Protein AF-A0A232EI70-F1 (afdb_monomer)

Solvent-accessible surface area (backbone atoms only — not comparable to full-atom values): 9276 Å² total; per-residue (Å²): 133,85,84,79,81,91,83,85,89,79,92,75,79,82,95,69,84,50,63,72,60,52,50,52,52,50,52,58,60,52,54,76,72,48,93,77,79,78,85,77,84,48,79,58,58,61,58,48,53,57,50,46,57,58,45,43,60,57,47,48,61,64,44,44,59,56,44,53,64,59,26,31,46,41,30,78,70,66,22,34,99,46,39,50,29,94,82,70,42,87,53,33,28,71,63,38,57,65,76,65,38,76,86,37,51,69,66,37,48,58,50,52,55,56,33,48,74,74,72,45,85,86,87,50,72,66,60,50,62,72,62,68,42,64,68,63,47,46,52,53,52,52,48,36,51,76,72,60,37,61,127

Radius of gyration: 22.37 Å; Cα contacts (8 Å, |Δi|>4): 84; chains: 1; bounding box: 36×70×39 Å

Structure (mmCIF, N/CA/C/O backbone):
data_AF-A0A232EI70-F1
#
_entry.id   AF-A0A232EI70-F1
#
loop_
_atom_site.group_PDB
_atom_site.id
_atom_site.type_symbol
_atom_site.label_atom_id
_atom_site.label_alt_id
_atom_site.label_comp_id
_atom_site.label_asym_id
_atom_site.label_entity_id
_atom_site.label_seq_id
_atom_site.pdbx_PDB_ins_code
_atom_site.Cartn_x
_atom_site.Cartn_y
_atom_site.Cartn_z
_atom_site.occupancy
_atom_site.B_iso_or_equiv
_atom_site.auth_seq_id
_atom_site.auth_comp_id
_atom_site.auth_asym_id
_atom_site.auth_atom_id
_atom_site.pdbx_PDB_model_num
ATOM 1 N N . MET A 1 1 ? -7.517 50.185 -18.319 1.00 40.50 1 MET A N 1
ATOM 2 C CA . MET A 1 1 ? -6.231 49.487 -18.549 1.00 40.50 1 MET A CA 1
ATOM 3 C C . MET A 1 1 ? -6.198 48.265 -17.642 1.00 40.50 1 MET A C 1
ATOM 5 O O . MET A 1 1 ? -6.302 48.448 -16.439 1.00 40.50 1 MET A O 1
ATOM 9 N N . LYS A 1 2 ? -6.149 47.035 -18.176 1.00 50.75 2 LYS A N 1
ATOM 10 C CA . LYS A 1 2 ? -5.926 45.845 -17.336 1.00 50.75 2 LYS A CA 1
ATOM 11 C C . LYS A 1 2 ? -4.426 45.768 -17.055 1.00 50.75 2 LYS A C 1
ATOM 13 O O . LYS A 1 2 ? -3.662 45.479 -17.969 1.00 50.75 2 LYS A O 1
ATOM 18 N N . SER A 1 3 ? -4.005 46.076 -15.833 1.00 59.41 3 SER A N 1
ATOM 19 C CA . SER A 1 3 ? -2.657 45.746 -15.368 1.00 59.41 3 SER A CA 1
ATOM 20 C C . SER A 1 3 ? -2.523 44.221 -15.387 1.00 59.41 3 SER A C 1
ATOM 22 O O . SER A 1 3 ? -3.181 43.534 -14.606 1.00 59.41 3 SER A O 1
ATOM 24 N N . GLY A 1 4 ? -1.764 43.681 -16.338 1.00 76.06 4 GLY A N 1
ATOM 25 C CA . GLY A 1 4 ? -1.481 42.249 -16.392 1.00 76.06 4 GLY A CA 1
ATOM 26 C C . GLY A 1 4 ? -0.507 41.862 -15.283 1.00 76.06 4 GLY A C 1
ATOM 27 O O . GLY A 1 4 ? 0.431 42.605 -15.002 1.00 76.06 4 GLY A O 1
ATOM 28 N N . PHE A 1 5 ? -0.722 40.709 -14.655 1.00 81.94 5 PHE A N 1
ATOM 29 C CA . PHE A 1 5 ? 0.255 40.117 -13.744 1.00 81.94 5 PHE A CA 1
ATOM 30 C C . PHE A 1 5 ? 1.206 39.230 -14.547 1.00 81.94 5 PHE A C 1
ATOM 32 O O . PHE A 1 5 ? 0.758 38.423 -15.359 1.00 81.94 5 PHE A O 1
ATOM 39 N N . ASN A 1 6 ? 2.510 39.365 -14.309 1.00 83.19 6 ASN A N 1
ATOM 40 C CA . ASN A 1 6 ? 3.490 38.384 -14.758 1.00 83.19 6 ASN A CA 1
ATOM 41 C C . ASN A 1 6 ? 3.613 37.318 -13.660 1.00 83.19 6 ASN A C 1
ATOM 43 O O . ASN A 1 6 ? 3.992 37.640 -12.535 1.00 83.19 6 ASN A O 1
ATOM 47 N N . ILE A 1 7 ? 3.214 36.083 -13.965 1.00 84.88 7 ILE A N 1
ATOM 48 C CA . ILE A 1 7 ? 3.161 34.973 -13.009 1.00 84.88 7 ILE A CA 1
ATOM 49 C C . ILE A 1 7 ? 4.157 33.906 -13.453 1.00 84.88 7 ILE A C 1
ATOM 51 O O . ILE A 1 7 ? 4.108 33.444 -14.591 1.00 84.88 7 ILE A O 1
ATOM 55 N N . GLN A 1 8 ? 5.009 33.468 -12.528 1.00 83.56 8 GLN A N 1
ATOM 56 C CA . GLN A 1 8 ? 5.909 32.335 -12.713 1.00 83.56 8 GLN A CA 1
ATOM 57 C C . GLN A 1 8 ? 5.498 31.196 -11.774 1.00 83.56 8 GLN A C 1
ATOM 59 O O . GLN A 1 8 ? 5.371 31.396 -10.568 1.00 83.56 8 GLN A O 1
ATOM 64 N N . LEU A 1 9 ? 5.308 29.997 -12.328 1.00 83.81 9 LEU A N 1
ATOM 65 C CA . LEU A 1 9 ? 5.021 28.782 -11.563 1.00 83.81 9 LEU A CA 1
ATOM 66 C C . LEU A 1 9 ? 6.327 28.028 -11.290 1.00 83.81 9 LEU A C 1
ATOM 68 O O . LEU A 1 9 ? 7.123 27.821 -12.205 1.00 83.81 9 LEU A O 1
ATOM 72 N N . VAL A 1 10 ? 6.553 27.623 -10.039 1.00 77.56 10 VAL A N 1
ATOM 73 C CA . VAL A 1 10 ? 7.777 26.928 -9.611 1.00 77.56 10 VAL A CA 1
ATOM 74 C C . VAL A 1 10 ? 7.418 25.781 -8.672 1.00 77.56 10 VAL A C 1
ATOM 76 O O . VAL A 1 10 ? 6.627 25.955 -7.747 1.00 77.56 10 VAL A O 1
ATOM 79 N N . TRP A 1 11 ? 8.028 24.616 -8.891 1.00 82.75 11 TRP A N 1
ATOM 80 C CA . TRP A 1 11 ? 7.940 23.475 -7.982 1.00 82.75 11 TRP A CA 1
ATOM 81 C C . TRP A 1 11 ? 8.963 23.617 -6.856 1.00 82.75 11 TRP A C 1
ATOM 83 O O . TRP A 1 11 ? 10.152 23.791 -7.118 1.00 82.75 11 TRP A O 1
ATOM 93 N N . ILE A 1 12 ? 8.511 23.513 -5.606 1.00 81.75 12 ILE A N 1
ATOM 94 C CA . ILE A 1 12 ? 9.371 23.586 -4.420 1.00 81.75 12 ILE A CA 1
ATOM 95 C C . ILE A 1 12 ? 9.301 22.283 -3.606 1.00 81.75 12 ILE A C 1
ATOM 97 O O . ILE A 1 12 ? 8.248 21.646 -3.555 1.00 81.75 12 ILE A O 1
ATOM 101 N N . PRO A 1 13 ? 10.408 21.855 -2.971 1.00 75.62 13 PRO A N 1
ATOM 102 C CA . PRO A 1 13 ? 10.437 20.646 -2.151 1.00 75.62 13 PRO A CA 1
ATOM 103 C C . PRO A 1 13 ? 9.578 20.784 -0.883 1.00 75.62 13 PRO A C 1
ATOM 105 O O . PRO A 1 13 ? 9.598 21.818 -0.212 1.00 75.62 13 PRO A O 1
ATOM 108 N N . SER A 1 14 ? 8.868 19.711 -0.519 1.00 68.81 14 SER A N 1
ATOM 109 C CA . SER A 1 14 ? 8.089 19.654 0.727 1.00 68.81 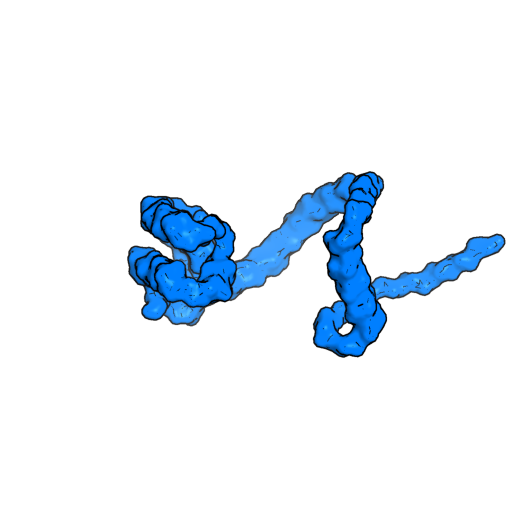14 SER A CA 1
ATOM 110 C C . SER A 1 14 ? 8.988 19.569 1.972 1.00 68.81 14 SER A C 1
ATOM 112 O O . SER A 1 14 ? 10.102 19.048 1.901 1.00 68.81 14 SER A O 1
ATOM 114 N N . HIS A 1 15 ? 8.487 20.050 3.118 1.00 64.94 15 HIS A N 1
ATOM 115 C CA . HIS A 1 15 ? 9.113 19.920 4.448 1.00 64.94 15 HIS A CA 1
ATOM 116 C C . HIS A 1 15 ? 10.548 20.469 4.544 1.00 64.94 15 HIS A C 1
ATOM 118 O O . HIS A 1 15 ? 11.448 19.846 5.109 1.00 64.94 15 HIS A O 1
ATOM 124 N N . LYS A 1 16 ? 10.769 21.651 3.959 1.00 78.56 16 LYS A N 1
ATOM 125 C CA . LYS A 1 16 ? 12.038 22.397 4.016 1.00 78.56 16 LYS A CA 1
ATOM 126 C C . LYS A 1 16 ? 11.940 23.701 4.818 1.00 78.56 16 LYS A C 1
ATOM 128 O O . LYS A 1 16 ? 12.743 24.598 4.587 1.00 78.56 16 LYS A O 1
ATOM 133 N N . ASN A 1 17 ? 10.972 23.829 5.730 1.00 77.62 17 ASN A N 1
ATOM 134 C CA . ASN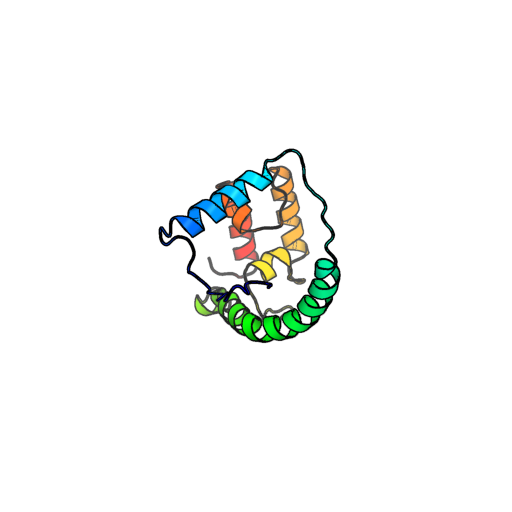 A 1 17 ? 10.770 25.033 6.549 1.00 77.62 17 ASN A CA 1
ATOM 135 C C . ASN A 1 17 ? 10.529 26.315 5.731 1.00 77.62 17 ASN A C 1
ATOM 137 O O . ASN A 1 17 ? 10.869 27.422 6.148 1.00 77.62 17 ASN A O 1
ATOM 141 N N . ILE A 1 18 ? 9.939 26.176 4.538 1.00 85.12 18 ILE A N 1
ATOM 142 C CA . ILE A 1 18 ? 9.498 27.319 3.734 1.00 85.12 18 ILE A CA 1
ATOM 143 C C . ILE A 1 18 ? 8.146 27.758 4.288 1.00 85.12 18 ILE A C 1
ATOM 145 O O . ILE A 1 18 ? 7.117 27.187 3.934 1.00 85.12 18 ILE A O 1
ATOM 149 N N . SER A 1 19 ? 8.161 28.784 5.137 1.00 85.50 19 SER A N 1
ATOM 150 C CA . SER A 1 19 ? 6.990 29.253 5.891 1.00 85.50 19 SER A CA 1
ATOM 151 C C . SER A 1 19 ? 5.713 29.387 5.043 1.00 85.50 19 SER A C 1
ATOM 153 O O . SER A 1 19 ? 4.670 28.862 5.416 1.00 85.50 19 SER A O 1
ATOM 155 N N . GLY A 1 20 ? 5.787 29.984 3.845 1.00 85.00 20 GLY A N 1
ATOM 156 C CA . GLY A 1 20 ? 4.617 30.118 2.963 1.00 85.00 20 GLY A CA 1
ATOM 157 C C . GLY A 1 20 ? 4.025 28.781 2.491 1.00 85.00 20 GLY A C 1
ATOM 158 O O . GLY A 1 20 ? 2.808 28.643 2.409 1.00 85.00 20 GLY A O 1
ATOM 159 N N . ASN A 1 21 ? 4.874 27.783 2.236 1.00 85.25 21 ASN A N 1
ATOM 160 C CA . ASN A 1 21 ? 4.443 26.437 1.857 1.00 85.25 21 ASN A CA 1
ATOM 161 C C . ASN A 1 21 ? 3.819 25.694 3.047 1.00 85.25 21 ASN A C 1
ATOM 163 O O . ASN A 1 21 ? 2.814 25.008 2.901 1.00 85.25 21 ASN A O 1
ATOM 167 N N . GLU A 1 22 ? 4.391 25.861 4.240 1.00 87.44 22 GLU A N 1
ATOM 168 C CA . GLU A 1 22 ? 3.892 25.234 5.469 1.00 87.44 22 GLU A CA 1
ATOM 169 C C . GLU A 1 22 ? 2.554 25.814 5.913 1.00 87.44 22 GLU A C 1
ATOM 171 O O . GLU A 1 22 ? 1.671 25.074 6.339 1.00 87.44 22 GLU A O 1
ATOM 176 N N . ILE A 1 23 ? 2.385 27.131 5.774 1.00 87.38 23 ILE A N 1
ATOM 177 C CA . ILE A 1 23 ? 1.107 27.803 6.005 1.00 87.38 23 ILE A CA 1
ATOM 178 C C . ILE A 1 23 ? 0.070 27.255 5.022 1.00 87.38 23 ILE A C 1
ATOM 180 O O . ILE A 1 23 ? -0.990 26.82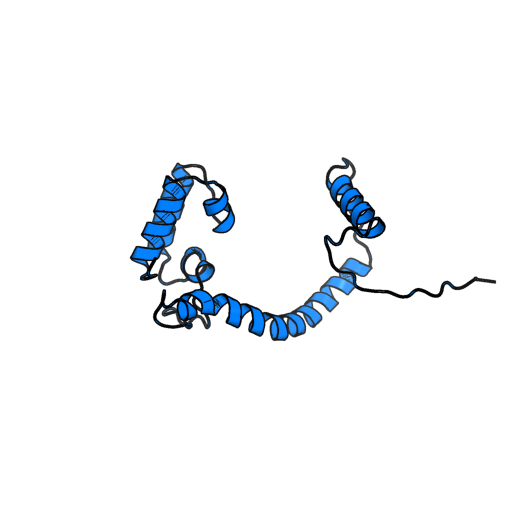0 5.459 1.00 87.38 23 ILE A O 1
ATOM 184 N N . ALA A 1 24 ? 0.385 27.202 3.724 1.00 87.19 24 ALA A N 1
ATOM 185 C CA . ALA A 1 24 ? -0.535 26.673 2.717 1.00 87.19 24 ALA A CA 1
ATOM 186 C C . ALA A 1 24 ? -0.950 25.215 3.001 1.00 87.19 24 ALA A C 1
ATOM 188 O O . ALA A 1 24 ? -2.140 24.902 2.971 1.00 87.19 24 ALA A O 1
ATOM 189 N N . ASP A 1 25 ? 0.001 24.340 3.336 1.00 86.00 25 ASP A N 1
ATOM 190 C CA . ASP A 1 25 ? -0.257 22.937 3.691 1.00 86.00 25 ASP A CA 1
ATOM 191 C C . ASP A 1 25 ? -1.098 22.803 4.974 1.00 86.00 25 ASP A C 1
ATOM 193 O O . ASP A 1 25 ? -2.057 22.026 5.020 1.00 86.00 25 ASP A O 1
ATOM 197 N N . ARG A 1 26 ? -0.795 23.597 6.010 1.00 88.69 26 ARG A N 1
ATOM 198 C CA . ARG A 1 26 ? -1.568 23.631 7.259 1.00 88.69 26 ARG A CA 1
ATOM 199 C C . ARG A 1 26 ? -3.011 24.059 7.015 1.00 88.69 26 ARG A C 1
ATOM 201 O O . ARG A 1 26 ? -3.918 23.387 7.505 1.00 88.69 26 ARG A O 1
ATOM 208 N N . GLU A 1 27 ? -3.229 25.145 6.272 1.00 89.81 27 GLU A N 1
ATOM 209 C CA . GLU A 1 27 ? -4.579 25.637 5.980 1.00 89.81 27 GLU A CA 1
ATOM 210 C C . GLU A 1 27 ? -5.356 24.639 5.106 1.00 89.81 27 GLU A C 1
ATOM 212 O O . GLU A 1 27 ? -6.520 24.355 5.389 1.00 89.81 27 GLU A O 1
ATOM 217 N N . ALA A 1 28 ? -4.709 24.022 4.108 1.00 87.19 28 ALA A N 1
ATOM 218 C CA . ALA A 1 28 ? -5.325 22.981 3.282 1.00 87.19 28 ALA A CA 1
ATOM 219 C C . ALA A 1 28 ? -5.772 21.765 4.117 1.00 87.19 28 ALA A C 1
ATOM 221 O O . ALA A 1 28 ? -6.885 21.265 3.949 1.00 87.19 28 ALA A O 1
ATOM 222 N N . LYS A 1 29 ? -4.948 21.321 5.076 1.00 86.19 29 LYS A N 1
ATOM 223 C CA . LYS A 1 29 ? -5.305 20.254 6.031 1.00 86.19 29 LYS A CA 1
ATOM 224 C C . LYS A 1 29 ? -6.409 20.677 6.998 1.00 86.19 29 LYS A C 1
ATOM 226 O O . LYS A 1 29 ? -7.256 19.858 7.352 1.00 86.19 29 LYS A O 1
ATOM 231 N N . GLY A 1 30 ? -6.404 21.934 7.438 1.00 86.12 30 GLY A N 1
ATOM 232 C CA . GLY A 1 30 ? -7.449 22.508 8.286 1.00 86.12 30 GLY A CA 1
ATOM 233 C C . GLY A 1 30 ? -8.807 22.542 7.586 1.00 86.12 30 GLY A C 1
ATOM 234 O O . GLY A 1 30 ? -9.819 22.195 8.195 1.00 86.12 30 GLY A O 1
ATOM 235 N N . ALA A 1 31 ? -8.817 22.861 6.291 1.00 84.50 31 ALA A N 1
ATOM 236 C CA . ALA A 1 31 ? -10.029 22.937 5.482 1.00 84.50 31 ALA A CA 1
ATOM 237 C C . ALA A 1 31 ? -10.787 21.601 5.393 1.00 84.50 31 ALA A C 1
ATOM 239 O O . ALA A 1 31 ? -12.014 21.606 5.333 1.00 84.50 31 ALA A O 1
ATOM 240 N N . LEU A 1 32 ? -10.093 20.459 5.479 1.00 79.88 32 LEU A N 1
ATOM 241 C CA . LEU A 1 32 ? -10.725 19.129 5.507 1.00 79.88 32 LEU A CA 1
ATOM 242 C C . LEU A 1 32 ? -11.666 18.924 6.704 1.00 79.88 32 LEU A C 1
ATOM 244 O O . LEU A 1 32 ? -12.528 18.051 6.661 1.00 79.88 32 LEU A O 1
ATOM 248 N N . LYS A 1 33 ? -11.486 19.700 7.779 1.00 84.56 33 LYS A N 1
ATOM 249 C CA . LYS A 1 33 ? -12.289 19.619 9.007 1.00 84.56 33 LYS A CA 1
ATOM 250 C C . LYS A 1 33 ? -13.453 20.610 9.024 1.00 84.56 33 LYS A C 1
ATOM 252 O O . LYS A 1 33 ? -14.209 20.628 9.994 1.00 84.56 33 LYS A O 1
ATOM 257 N N . LEU A 1 34 ? -13.582 21.464 8.005 1.00 80.81 34 LEU A N 1
ATOM 258 C CA . LEU A 1 34 ? -14.665 22.437 7.943 1.00 80.81 34 LEU A CA 1
ATOM 259 C C . LEU A 1 34 ? -15.991 21.733 7.606 1.00 80.81 34 LEU A C 1
ATOM 261 O O . LEU A 1 34 ? -16.021 20.856 6.745 1.00 80.81 34 LEU A O 1
ATOM 265 N N . PRO A 1 35 ? -17.104 22.125 8.250 1.00 73.50 35 PRO A N 1
ATOM 266 C CA . PRO A 1 35 ? -18.402 21.468 8.080 1.00 73.50 35 PRO A CA 1
ATOM 267 C C . PRO A 1 35 ? -19.033 21.710 6.701 1.00 73.50 35 PRO A C 1
ATOM 269 O O . PRO A 1 35 ? -19.949 20.992 6.310 1.00 73.50 35 PRO A O 1
ATOM 272 N N . LEU A 1 36 ? -18.557 22.715 5.961 1.00 67.81 36 LEU A N 1
ATOM 273 C CA . LEU A 1 36 ? -19.035 23.039 4.623 1.00 67.81 36 LEU A CA 1
ATOM 274 C C . LEU A 1 36 ? -18.066 22.461 3.582 1.00 67.81 36 LEU A C 1
ATOM 276 O O . LEU A 1 36 ? -17.081 23.099 3.211 1.00 67.81 36 LEU A O 1
ATOM 280 N N . GLN A 1 37 ? -18.341 21.250 3.099 1.00 59.94 37 GLN A N 1
ATOM 281 C CA . GLN A 1 37 ? -17.696 20.761 1.882 1.00 59.94 37 GLN A CA 1
ATOM 282 C C . GLN A 1 37 ? -18.373 21.418 0.681 1.00 59.94 37 GLN A C 1
ATOM 284 O O . GLN A 1 37 ? -19.515 21.116 0.344 1.00 59.94 37 GLN A O 1
ATOM 289 N N . ILE A 1 38 ? -17.676 22.360 0.050 1.00 64.19 38 ILE A N 1
ATOM 290 C CA . ILE A 1 38 ? -18.148 22.972 -1.188 1.00 64.19 38 ILE A CA 1
ATOM 291 C C . ILE A 1 38 ? -17.891 21.978 -2.327 1.00 64.19 38 ILE A C 1
ATOM 293 O O . ILE A 1 38 ? -16.751 21.779 -2.743 1.00 64.19 38 ILE A O 1
ATOM 297 N N . GLU A 1 39 ? -18.954 21.374 -2.857 1.00 57.19 39 GLU A N 1
ATOM 298 C CA . GLU A 1 39 ? -18.889 20.484 -4.021 1.00 57.19 39 GLU A CA 1
ATOM 299 C C . GLU A 1 39 ? -18.821 21.307 -5.327 1.00 57.19 39 GLU A C 1
ATOM 301 O O . GLU A 1 39 ? -19.765 21.397 -6.111 1.00 57.19 39 GLU A O 1
ATOM 306 N N . LEU A 1 40 ? -17.692 21.980 -5.569 1.00 53.66 40 LEU A N 1
ATOM 307 C CA . LEU A 1 40 ? -17.461 22.702 -6.825 1.00 53.66 40 LEU A CA 1
ATOM 308 C C . LEU A 1 40 ? -16.997 21.728 -7.913 1.00 53.66 40 LEU A C 1
ATOM 310 O O . LEU A 1 40 ? -15.801 21.494 -8.096 1.00 53.66 40 LEU A O 1
ATOM 314 N N . LYS A 1 41 ? -17.940 21.201 -8.701 1.00 48.66 41 LYS A N 1
ATOM 315 C CA . LYS A 1 41 ? -17.613 20.556 -9.984 1.00 48.66 41 LYS A CA 1
ATOM 316 C C . LYS A 1 41 ? -17.250 21.637 -11.000 1.00 48.66 41 LYS A C 1
ATOM 318 O O . LYS A 1 41 ? -18.100 22.135 -11.734 1.00 48.66 41 LYS A O 1
ATOM 323 N N . SER A 1 42 ? -15.988 22.057 -10.997 1.00 45.94 42 SER A N 1
ATOM 324 C CA . SER A 1 42 ? -15.498 23.058 -11.944 1.00 45.94 42 SER A CA 1
ATOM 325 C C . SER A 1 42 ? -15.514 22.505 -13.374 1.00 45.94 42 SER A C 1
ATOM 327 O O . SER A 1 42 ? -15.330 21.312 -13.591 1.00 45.94 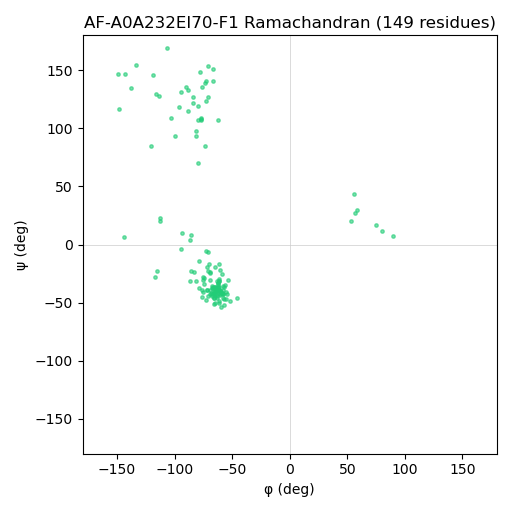42 SER A O 1
ATOM 329 N N . HIS A 1 43 ? -15.688 23.371 -14.374 1.00 45.12 43 HIS A N 1
ATOM 330 C CA . HIS A 1 43 ? -15.541 23.005 -15.792 1.00 45.12 43 HIS A CA 1
ATOM 331 C C . HIS A 1 43 ? -14.181 22.331 -16.079 1.00 45.12 43 HIS A C 1
ATOM 333 O O . HIS A 1 43 ? -14.086 21.414 -16.894 1.00 45.12 43 HIS A O 1
ATOM 339 N N . TRP A 1 44 ? -13.150 22.707 -15.313 1.00 36.16 44 TRP A N 1
ATOM 340 C CA . TRP A 1 44 ? -11.840 22.068 -15.328 1.00 36.16 44 TRP A CA 1
ATOM 341 C C . TRP A 1 44 ? -11.881 20.594 -14.932 1.00 36.16 44 TRP A C 1
ATOM 343 O O . TRP A 1 44 ? -11.121 19.837 -15.508 1.00 36.16 44 TRP A O 1
ATOM 353 N N . TYR A 1 45 ? -12.784 20.145 -14.056 1.00 45.56 45 TYR A N 1
ATOM 354 C CA . TYR A 1 45 ? -12.926 18.729 -13.685 1.00 45.56 45 TYR A CA 1
ATOM 355 C C . TYR A 1 45 ? -13.165 17.812 -14.900 1.00 45.56 45 TYR A C 1
ATOM 357 O O . TYR A 1 45 ? -12.653 16.698 -14.946 1.00 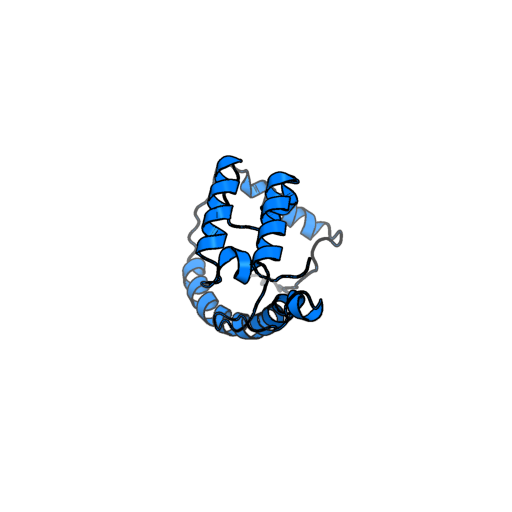45.56 45 TYR A O 1
ATOM 365 N N . GLN A 1 46 ? -13.890 18.286 -15.920 1.00 46.72 46 GLN A N 1
ATOM 366 C CA . GLN A 1 46 ? -14.151 17.507 -17.137 1.00 46.72 46 GLN A CA 1
ATOM 367 C C . GLN A 1 46 ? -12.925 17.460 -18.057 1.00 46.72 46 GLN A C 1
ATOM 369 O O . GLN A 1 46 ? -12.538 16.382 -18.497 1.00 46.72 46 GLN A O 1
ATOM 374 N N . ILE A 1 47 ? -12.270 18.607 -18.273 1.00 49.31 47 ILE A N 1
ATOM 375 C CA . ILE A 1 47 ? -11.035 18.714 -19.070 1.00 49.31 47 ILE A CA 1
ATOM 376 C C . ILE A 1 47 ? -9.893 17.921 -18.410 1.00 49.31 47 ILE A C 1
ATOM 378 O O . ILE A 1 47 ? -9.142 17.217 -19.087 1.00 49.31 47 ILE A O 1
ATOM 382 N N . PHE A 1 48 ? -9.808 17.976 -17.079 1.00 47.38 48 PHE A N 1
ATOM 383 C CA . PHE A 1 48 ? -8.805 17.296 -16.264 1.00 47.38 48 PHE A CA 1
ATOM 384 C C . PHE A 1 48 ? -8.938 15.773 -16.352 1.00 47.38 48 PHE A C 1
ATOM 386 O O . PHE A 1 48 ? -7.921 15.098 -16.427 1.00 47.38 48 PHE A O 1
ATOM 393 N N . ASN A 1 49 ? -10.152 15.216 -16.441 1.00 47.28 49 ASN A N 1
ATOM 394 C CA . ASN A 1 49 ? -10.340 13.769 -16.620 1.00 47.28 49 ASN A CA 1
ATOM 395 C C . ASN A 1 49 ? -9.811 13.263 -17.973 1.00 47.28 49 ASN A C 1
ATOM 397 O O . ASN A 1 49 ? -9.172 12.214 -18.031 1.00 47.28 49 ASN A O 1
ATOM 401 N N . SER A 1 50 ? -10.015 14.022 -19.050 1.00 50.44 50 SER A N 1
ATOM 402 C CA . SER A 1 50 ? -9.459 13.708 -20.375 1.00 50.44 50 SER A CA 1
ATOM 403 C C . SER A 1 50 ? -7.931 13.850 -20.420 1.00 50.44 50 SER A C 1
ATOM 405 O O . SER A 1 50 ? -7.255 12.959 -20.931 1.00 50.44 50 SER A O 1
ATOM 407 N N . SER A 1 51 ? -7.360 14.890 -19.798 1.00 47.16 51 SER A N 1
ATOM 408 C CA . SER A 1 51 ? -5.899 15.029 -19.679 1.00 47.16 51 SER A CA 1
ATOM 409 C C . SER A 1 51 ? -5.269 14.004 -18.737 1.00 47.16 51 SER A C 1
ATOM 411 O O . SER A 1 51 ? -4.132 13.615 -18.972 1.00 47.16 51 SER A O 1
ATOM 413 N N . ILE A 1 52 ? -5.969 13.539 -17.697 1.00 50.19 52 ILE A N 1
ATOM 414 C CA . ILE A 1 52 ? -5.522 12.439 -16.830 1.00 50.19 52 ILE A CA 1
ATOM 415 C C . ILE A 1 52 ? -5.493 11.122 -17.605 1.00 50.19 52 ILE A C 1
ATOM 417 O O . ILE A 1 52 ? -4.580 10.346 -17.383 1.00 50.19 52 ILE A O 1
ATOM 421 N N . LEU A 1 53 ? -6.409 10.863 -18.542 1.00 48.69 53 LEU A N 1
ATOM 422 C CA . LEU A 1 53 ? -6.346 9.662 -19.388 1.00 48.69 53 LEU A CA 1
ATOM 423 C C . LEU A 1 53 ? -5.118 9.673 -20.315 1.00 48.69 53 LEU A C 1
ATOM 425 O O . LEU A 1 53 ? -4.400 8.678 -20.393 1.00 48.69 53 LEU A O 1
ATOM 429 N N . GLU A 1 54 ? -4.824 10.805 -20.957 1.00 48.81 54 GLU A N 1
ATOM 430 C CA . GLU A 1 54 ? -3.633 10.951 -21.810 1.00 48.81 54 GLU A CA 1
ATOM 431 C C . GLU A 1 54 ? -2.325 11.002 -20.998 1.00 48.81 54 GLU A C 1
ATOM 433 O O . GLU A 1 54 ? -1.333 10.371 -21.365 1.00 48.81 54 GLU A O 1
ATOM 438 N N . SER A 1 55 ? -2.330 11.686 -19.850 1.00 47.16 55 SER A N 1
ATOM 439 C CA . SER A 1 55 ? -1.176 11.778 -18.947 1.00 47.16 55 SER A CA 1
ATOM 440 C C . SER A 1 55 ? -0.955 10.494 -18.156 1.00 47.16 55 SER A C 1
ATOM 442 O O . SER A 1 55 ? 0.190 10.200 -17.845 1.00 47.16 55 SER A O 1
ATOM 444 N N . ASN A 1 56 ? -1.989 9.695 -17.869 1.00 44.50 56 ASN A N 1
ATOM 445 C CA . ASN A 1 56 ? -1.834 8.358 -17.294 1.00 44.50 56 ASN A CA 1
ATOM 446 C C . ASN A 1 56 ? -1.032 7.479 -18.247 1.00 44.50 56 ASN A C 1
ATOM 448 O O . ASN A 1 56 ? -0.121 6.807 -17.791 1.00 44.50 56 ASN A O 1
ATOM 452 N N . ASN A 1 57 ? -1.263 7.537 -19.560 1.00 45.75 57 ASN A N 1
ATOM 453 C CA . ASN A 1 57 ? -0.476 6.746 -20.512 1.00 45.75 57 ASN A CA 1
ATOM 454 C C . ASN A 1 57 ? 1.021 7.125 -20.499 1.00 45.75 57 ASN A C 1
ATOM 456 O O . ASN A 1 57 ? 1.875 6.240 -20.521 1.00 45.75 57 ASN A O 1
ATOM 460 N N . ALA A 1 58 ? 1.357 8.415 -20.372 1.00 45.41 58 ALA A N 1
ATOM 461 C CA . ALA A 1 58 ? 2.747 8.877 -20.249 1.00 45.41 58 ALA A CA 1
ATOM 462 C C . ALA A 1 58 ? 3.351 8.629 -18.845 1.00 45.41 58 ALA A C 1
ATOM 464 O O . ALA A 1 58 ? 4.502 8.205 -18.707 1.00 45.41 58 ALA A O 1
ATOM 465 N N . TRP A 1 59 ? 2.566 8.823 -17.785 1.00 42.16 59 TRP A N 1
ATOM 466 C CA . TRP A 1 59 ? 2.948 8.569 -16.394 1.00 42.16 59 TRP A CA 1
ATOM 467 C C . TRP A 1 59 ? 3.169 7.073 -16.138 1.00 42.16 59 TRP A C 1
ATOM 469 O O . TRP A 1 59 ? 4.128 6.720 -15.452 1.00 42.16 59 TRP A O 1
ATOM 479 N N . HIS A 1 60 ? 2.369 6.195 -16.757 1.00 42.00 60 HIS A N 1
ATOM 480 C CA . HIS A 1 60 ? 2.541 4.743 -16.724 1.00 42.00 60 HIS A CA 1
ATOM 481 C C . HIS A 1 60 ? 3.877 4.310 -17.338 1.00 42.00 60 HIS A C 1
ATOM 483 O O . HIS A 1 60 ? 4.501 3.414 -16.779 1.00 42.00 60 HIS A O 1
ATOM 489 N N . SER A 1 61 ? 4.380 4.953 -18.400 1.00 49.16 61 SER A N 1
ATOM 490 C CA . SER A 1 61 ? 5.693 4.594 -18.967 1.00 49.16 61 SER A CA 1
ATOM 491 C C . SER A 1 61 ? 6.882 4.948 -18.061 1.00 49.16 61 SER A C 1
ATOM 493 O O . SER A 1 61 ? 7.775 4.125 -17.874 1.00 49.16 61 SER A O 1
ATOM 495 N N . GLU A 1 62 ? 6.891 6.126 -17.429 1.00 44.75 62 GLU A N 1
ATOM 496 C CA . GLU A 1 62 ? 8.006 6.536 -16.557 1.00 44.75 62 GLU A CA 1
ATOM 497 C C . GLU A 1 62 ? 7.911 5.923 -15.143 1.00 44.75 62 GLU A C 1
ATOM 499 O O . GLU A 1 62 ? 8.930 5.629 -14.507 1.00 44.75 62 GLU A O 1
ATOM 504 N N . HIS A 1 63 ? 6.694 5.689 -14.636 1.00 44.47 63 HIS A N 1
ATOM 505 C CA . HIS A 1 63 ? 6.483 5.064 -13.328 1.00 44.47 63 HIS A CA 1
ATOM 506 C C . HIS A 1 63 ? 6.486 3.538 -13.372 1.00 44.47 63 HIS A C 1
ATOM 508 O O . HIS A 1 63 ? 6.838 2.960 -12.347 1.00 44.47 63 HIS A O 1
ATOM 514 N N . SER A 1 64 ? 6.208 2.877 -14.504 1.00 42.88 64 SER A N 1
ATOM 515 C CA . SER A 1 64 ? 6.441 1.425 -14.619 1.00 42.88 64 SER A CA 1
ATOM 516 C C . SER A 1 64 ? 7.907 1.098 -14.376 1.00 42.88 64 SER A C 1
ATOM 518 O O . SER A 1 64 ? 8.187 0.237 -13.560 1.00 42.88 64 SER A O 1
ATOM 520 N N . TYR A 1 65 ? 8.848 1.891 -14.898 1.00 43.31 65 TYR A N 1
ATOM 521 C CA . TYR A 1 65 ? 10.279 1.707 -14.619 1.00 43.31 65 TYR A CA 1
ATOM 522 C C . TYR A 1 65 ? 10.634 1.830 -13.120 1.00 43.31 65 TYR A C 1
ATOM 524 O O . TYR A 1 65 ? 11.442 1.071 -12.580 1.00 43.31 65 TYR A O 1
ATOM 532 N N . LYS A 1 66 ? 10.011 2.773 -12.393 1.00 47.19 66 LYS A N 1
ATOM 533 C CA . LYS A 1 66 ? 10.203 2.918 -10.934 1.00 47.19 66 LYS A CA 1
ATOM 534 C C . LYS A 1 66 ? 9.464 1.839 -10.129 1.00 47.19 66 LYS A C 1
ATOM 536 O O . LYS A 1 66 ? 9.938 1.481 -9.049 1.00 47.19 66 LYS A O 1
ATOM 541 N N . ILE A 1 67 ? 8.331 1.338 -10.623 1.00 47.03 67 ILE A N 1
ATOM 542 C CA . ILE A 1 67 ? 7.562 0.237 -10.028 1.00 47.03 67 ILE A CA 1
ATOM 543 C C . ILE A 1 67 ? 8.296 -1.086 -10.240 1.00 47.03 67 ILE A C 1
ATOM 545 O O . ILE A 1 67 ? 8.527 -1.760 -9.250 1.00 47.03 67 ILE A O 1
ATOM 549 N N . GLU A 1 68 ? 8.774 -1.399 -11.444 1.00 48.62 68 GLU A N 1
ATOM 550 C CA . GLU A 1 68 ? 9.649 -2.543 -11.747 1.00 48.62 68 GLU A CA 1
ATOM 551 C C . GLU A 1 68 ? 10.859 -2.557 -10.808 1.00 48.62 68 GLU A C 1
ATOM 553 O O . GLU A 1 68 ? 11.126 -3.546 -10.124 1.00 48.62 68 GLU A O 1
ATOM 558 N N . LYS A 1 69 ? 11.533 -1.408 -10.657 1.00 51.94 69 LYS A N 1
ATOM 559 C CA . LYS A 1 69 ? 12.663 -1.266 -9.730 1.00 51.94 69 LYS A CA 1
ATOM 560 C C . LYS A 1 69 ? 12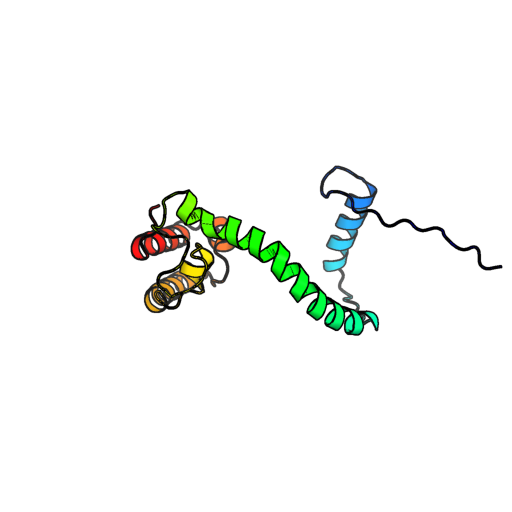.280 -1.476 -8.256 1.00 51.94 69 LYS A C 1
ATOM 562 O O . LYS A 1 69 ? 13.105 -1.923 -7.468 1.00 51.94 69 LYS A O 1
ATOM 567 N N . LYS A 1 70 ? 11.052 -1.144 -7.839 1.00 53.06 70 LYS A N 1
ATOM 568 C CA . LYS A 1 70 ? 10.581 -1.335 -6.451 1.00 53.06 70 LYS A CA 1
ATOM 569 C C . LYS A 1 70 ? 10.010 -2.738 -6.215 1.00 53.06 70 LYS A C 1
ATOM 571 O O . LYS A 1 70 ? 10.133 -3.245 -5.101 1.00 53.06 70 LYS A O 1
ATOM 576 N N . ALA A 1 71 ? 9.423 -3.348 -7.238 1.00 56.41 71 ALA A N 1
ATOM 577 C CA . ALA A 1 71 ? 8.829 -4.674 -7.208 1.00 56.41 71 ALA A CA 1
ATOM 578 C C . ALA A 1 71 ? 9.897 -5.777 -7.192 1.00 56.41 71 ALA A C 1
ATOM 580 O O . ALA A 1 71 ? 9.715 -6.802 -6.542 1.00 56.41 71 ALA A O 1
ATOM 581 N N . ASN A 1 72 ? 11.072 -5.511 -7.772 1.00 63.12 72 ASN A N 1
ATOM 582 C CA . ASN A 1 72 ? 12.213 -6.429 -7.751 1.00 63.12 72 ASN A CA 1
ATOM 583 C C . ASN A 1 72 ? 12.923 -6.538 -6.398 1.00 63.12 72 ASN A C 1
ATOM 585 O O . ASN A 1 72 ? 13.803 -7.381 -6.253 1.00 63.12 72 ASN A O 1
ATOM 589 N N . LYS A 1 73 ? 12.552 -5.742 -5.387 1.00 76.12 73 LYS A N 1
ATOM 590 C CA . LYS A 1 73 ? 13.248 -5.744 -4.091 1.00 76.12 73 LYS A CA 1
ATOM 591 C C . LYS A 1 73 ? 13.306 -7.125 -3.444 1.00 76.12 73 LYS A C 1
ATOM 593 O O . LYS A 1 73 ? 14.341 -7.487 -2.902 1.00 76.12 73 LYS A O 1
ATOM 598 N N . LEU A 1 74 ? 12.226 -7.908 -3.507 1.00 77.44 74 LEU A N 1
ATOM 599 C CA . LEU A 1 74 ? 12.233 -9.258 -2.934 1.00 77.44 74 LEU A CA 1
ATOM 600 C C . LEU A 1 74 ? 13.296 -10.146 -3.598 1.00 77.44 74 LEU A C 1
ATOM 602 O O . LEU A 1 74 ? 13.978 -10.902 -2.911 1.00 77.44 74 LEU A O 1
ATOM 606 N N . TYR A 1 75 ? 13.456 -10.025 -4.916 1.00 83.38 75 TYR A N 1
ATOM 607 C CA . TYR A 1 75 ? 14.483 -10.732 -5.674 1.00 83.38 75 TYR A CA 1
ATOM 608 C C . TYR A 1 75 ? 15.889 -10.184 -5.377 1.00 83.38 75 TYR A C 1
ATOM 610 O O . TYR A 1 75 ? 16.794 -10.962 -5.095 1.00 83.38 75 TYR A O 1
ATOM 618 N N . GLU A 1 76 ? 16.069 -8.859 -5.336 1.00 83.19 76 GLU A N 1
ATOM 619 C CA . GLU A 1 76 ? 17.348 -8.211 -4.987 1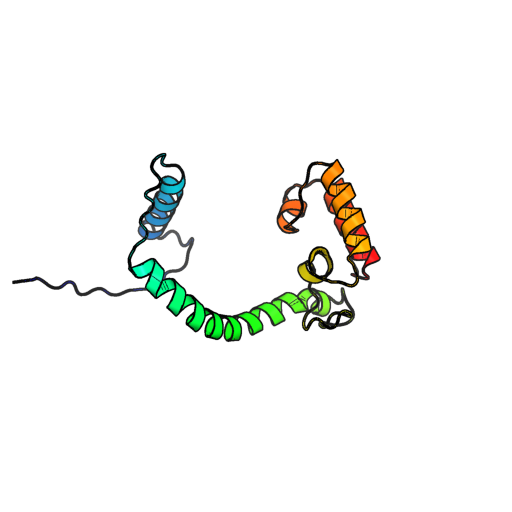.00 83.19 76 GLU A CA 1
ATOM 620 C C . GLU A 1 76 ? 17.864 -8.625 -3.597 1.00 83.19 76 GLU A C 1
ATOM 622 O O . GLU A 1 76 ? 19.068 -8.798 -3.406 1.00 83.19 76 GLU A O 1
ATOM 627 N N . PHE A 1 77 ? 16.963 -8.825 -2.631 1.00 82.62 77 PHE A N 1
ATOM 628 C CA . PHE A 1 77 ? 17.291 -9.313 -1.288 1.00 82.62 77 PHE A CA 1
ATOM 629 C C . PHE A 1 77 ? 17.364 -10.849 -1.184 1.00 82.62 77 PHE A C 1
ATOM 631 O O . PHE A 1 77 ? 17.511 -11.372 -0.081 1.00 82.62 77 PHE A O 1
ATOM 638 N N . ASN A 1 78 ? 17.292 -11.587 -2.299 1.00 83.06 78 ASN A N 1
ATOM 639 C CA . ASN A 1 78 ? 17.283 -13.058 -2.351 1.00 83.06 78 ASN A CA 1
ATOM 640 C C . ASN A 1 78 ? 16.157 -13.718 -1.526 1.00 83.06 78 ASN A C 1
ATOM 642 O O . ASN A 1 78 ? 16.295 -14.857 -1.068 1.00 83.06 78 ASN A O 1
ATOM 646 N N . LEU A 1 79 ? 15.036 -13.018 -1.335 1.00 83.56 79 LEU A N 1
ATOM 647 C CA . LEU A 1 79 ? 13.874 -13.529 -0.600 1.00 83.56 79 LEU A CA 1
ATOM 648 C C . LEU A 1 79 ? 12.981 -14.403 -1.489 1.00 83.56 79 LEU A C 1
ATOM 650 O O . LEU A 1 79 ? 12.275 -15.269 -0.979 1.00 83.56 79 LEU A O 1
ATOM 654 N N . ILE A 1 80 ? 13.046 -14.206 -2.809 1.00 82.69 80 ILE A N 1
ATOM 655 C CA . ILE A 1 80 ? 12.376 -15.014 -3.838 1.00 82.69 80 ILE A CA 1
ATOM 656 C C . ILE A 1 80 ? 13.360 -15.346 -4.976 1.00 82.69 80 ILE A C 1
ATOM 658 O O . ILE A 1 80 ? 14.305 -14.590 -5.198 1.00 82.69 80 ILE A O 1
ATOM 662 N N . PRO A 1 81 ? 13.161 -16.452 -5.719 1.00 83.69 81 PRO A N 1
ATOM 663 C CA . PRO A 1 81 ? 14.117 -16.910 -6.732 1.00 83.69 81 PRO A CA 1
ATOM 664 C C . PRO A 1 81 ? 14.050 -16.153 -8.068 1.00 83.69 81 PRO A C 1
ATOM 666 O O . PRO A 1 81 ? 14.943 -16.315 -8.892 1.00 83.69 81 PRO A O 1
ATOM 669 N N . SER A 1 82 ? 12.993 -15.374 -8.315 1.00 84.00 82 SER A N 1
ATOM 670 C CA . SER A 1 82 ? 12.764 -14.655 -9.574 1.00 84.00 82 SER A CA 1
ATOM 671 C C . SER A 1 82 ? 11.997 -13.362 -9.318 1.00 84.00 82 SER A C 1
ATOM 673 O O . SER A 1 82 ? 11.133 -13.326 -8.442 1.00 84.00 82 SER A O 1
ATOM 675 N N . SER A 1 83 ? 12.279 -12.321 -10.103 1.00 83.38 83 SER A N 1
ATOM 676 C CA . SER A 1 83 ? 11.471 -11.099 -10.151 1.00 83.38 83 SER A CA 1
ATOM 677 C C . SER A 1 83 ? 10.100 -11.313 -10.790 1.00 83.38 83 SER A C 1
ATOM 679 O O . SER A 1 83 ? 9.181 -10.565 -10.484 1.00 83.38 83 SER A O 1
ATOM 681 N N . ILE A 1 84 ? 9.947 -12.326 -11.644 1.00 82.62 84 ILE A N 1
ATOM 682 C CA . ILE A 1 84 ? 8.685 -12.687 -12.304 1.00 82.62 84 ILE A CA 1
ATOM 683 C C . ILE A 1 84 ? 7.938 -13.688 -11.426 1.00 82.62 84 ILE A C 1
ATOM 685 O O . ILE A 1 84 ? 8.534 -14.644 -10.916 1.00 82.62 84 ILE A O 1
ATOM 689 N N . CYS A 1 85 ? 6.632 -13.488 -11.249 1.00 82.56 85 CYS A N 1
ATOM 690 C CA . CYS A 1 85 ? 5.831 -14.380 -10.421 1.00 82.56 85 CYS A CA 1
ATOM 691 C C . CYS A 1 85 ? 5.487 -15.677 -11.167 1.00 82.56 85 CYS A C 1
ATOM 693 O O . CYS A 1 85 ? 5.242 -15.673 -12.371 1.00 82.56 85 CYS A O 1
ATOM 695 N N . VAL A 1 86 ? 5.365 -16.787 -10.432 1.00 83.00 86 VAL A N 1
ATOM 696 C CA . VAL A 1 86 ? 4.951 -18.098 -10.973 1.00 83.00 86 VAL A CA 1
ATOM 697 C C . VAL A 1 86 ? 3.564 -18.042 -11.628 1.00 83.00 86 VAL A C 1
ATOM 699 O O . VAL A 1 86 ? 3.276 -18.812 -12.537 1.00 83.00 86 VAL A O 1
ATOM 702 N N . CYS A 1 87 ? 2.715 -17.098 -11.213 1.00 79.75 87 CYS A N 1
ATOM 703 C CA . CYS A 1 87 ? 1.401 -16.879 -11.814 1.00 79.75 87 CYS A CA 1
ATOM 704 C C . CYS A 1 87 ? 1.447 -16.270 -13.230 1.00 79.75 87 CYS A C 1
ATOM 706 O O . CYS A 1 87 ? 0.397 -16.134 -13.855 1.00 79.75 87 CYS A O 1
ATOM 708 N N . GLY A 1 88 ? 2.633 -15.885 -13.719 1.00 78.75 88 GLY A N 1
ATOM 709 C CA . GLY A 1 88 ? 2.825 -15.207 -15.003 1.00 78.75 88 GLY A CA 1
ATOM 710 C C . GLY A 1 88 ? 2.751 -13.682 -14.927 1.00 78.75 88 GLY A C 1
ATOM 711 O O . GLY A 1 88 ? 2.749 -13.032 -15.963 1.00 78.75 88 GLY A O 1
ATOM 712 N N . HIS A 1 89 ? 2.678 -13.103 -13.727 1.00 75.69 89 HIS A N 1
ATOM 713 C CA . HIS A 1 89 ? 2.726 -11.655 -13.547 1.00 75.69 89 HIS A CA 1
ATOM 714 C C . HIS A 1 89 ? 4.159 -11.136 -13.700 1.00 75.69 89 HIS A C 1
ATOM 716 O O . HIS A 1 89 ? 5.091 -11.705 -13.122 1.00 75.69 89 HIS A O 1
ATOM 722 N N . ASP A 1 90 ? 4.312 -10.031 -14.433 1.00 69.19 90 ASP A N 1
ATOM 723 C CA . ASP A 1 90 ? 5.605 -9.464 -14.851 1.00 69.19 90 ASP A CA 1
ATOM 724 C C . ASP A 1 90 ? 6.509 -9.051 -13.681 1.00 69.19 90 ASP A C 1
ATOM 726 O O . ASP A 1 90 ? 7.718 -8.887 -13.842 1.00 69.19 90 ASP A O 1
ATOM 730 N N . PHE A 1 91 ? 5.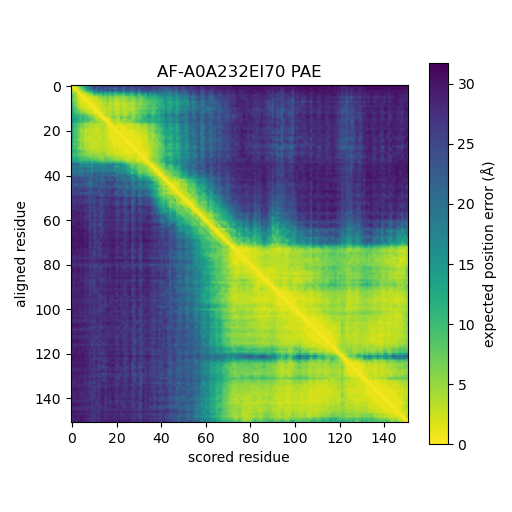934 -8.917 -12.484 1.00 74.88 91 PHE A N 1
ATOM 731 C CA . PHE A 1 91 ? 6.662 -8.640 -11.256 1.00 74.88 91 PHE A CA 1
ATOM 732 C C . PHE A 1 91 ? 6.072 -9.370 -10.043 1.00 74.88 91 PHE A C 1
ATOM 734 O O . PHE A 1 91 ? 4.860 -9.561 -9.924 1.00 74.88 91 PHE A O 1
ATOM 741 N N . CYS A 1 92 ? 6.941 -9.762 -9.117 1.00 75.31 92 CYS A N 1
ATOM 742 C CA . CYS A 1 92 ? 6.624 -10.544 -7.930 1.00 75.31 92 CYS A CA 1
ATOM 743 C C . CYS A 1 92 ? 7.020 -9.760 -6.672 1.00 75.31 92 CYS A C 1
ATOM 745 O O . CYS A 1 92 ? 8.114 -9.926 -6.134 1.00 75.31 92 CYS A O 1
ATOM 747 N N . ASP A 1 93 ? 6.132 -8.877 -6.215 1.00 80.81 93 ASP A N 1
ATOM 748 C CA . ASP A 1 93 ? 6.316 -8.118 -4.977 1.00 80.81 93 ASP A CA 1
ATOM 749 C C . ASP A 1 93 ? 5.413 -8.628 -3.841 1.00 80.81 93 ASP A C 1
ATOM 751 O O . ASP A 1 93 ? 4.5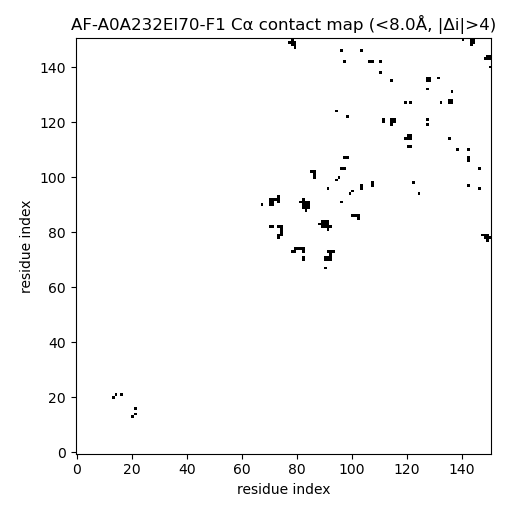15 -9.447 -4.042 1.00 80.81 93 ASP A O 1
ATOM 755 N N . LEU A 1 94 ? 5.658 -8.149 -2.617 1.00 78.31 94 LEU A N 1
ATOM 756 C CA . LEU A 1 94 ? 4.919 -8.613 -1.440 1.00 78.31 94 LEU A CA 1
ATOM 757 C C . LEU A 1 94 ? 3.423 -8.290 -1.550 1.00 78.31 94 LEU A C 1
ATOM 759 O O . LEU A 1 94 ? 2.592 -9.077 -1.112 1.00 78.31 94 LEU A O 1
ATOM 763 N N . ARG A 1 95 ? 3.063 -7.156 -2.159 1.00 79.56 95 ARG A N 1
ATOM 764 C CA . ARG A 1 95 ? 1.660 -6.783 -2.353 1.00 79.56 95 ARG A CA 1
ATOM 765 C C . ARG A 1 95 ? 0.983 -7.761 -3.309 1.00 79.56 95 ARG A C 1
ATOM 767 O O . ARG A 1 95 ? -0.093 -8.246 -2.983 1.00 79.56 95 ARG A O 1
ATOM 774 N N . HIS A 1 96 ? 1.628 -8.084 -4.426 1.00 81.44 96 HIS A N 1
ATOM 775 C CA . HIS A 1 96 ? 1.141 -9.047 -5.396 1.00 81.44 96 HIS A CA 1
ATOM 776 C C . HIS A 1 96 ? 0.968 -10.415 -4.743 1.00 81.44 96 HIS A C 1
ATOM 778 O O . HIS A 1 96 ? -0.129 -10.958 -4.771 1.00 81.44 96 HIS A O 1
ATOM 784 N N . ILE A 1 97 ? 2.002 -10.958 -4.095 1.00 81.75 97 ILE A N 1
ATOM 785 C CA . ILE A 1 97 ? 1.931 -12.283 -3.459 1.00 81.75 97 ILE A CA 1
ATOM 786 C C . ILE A 1 97 ? 0.789 -12.321 -2.431 1.00 81.75 97 ILE A C 1
ATOM 788 O O . ILE A 1 97 ? -0.033 -13.240 -2.460 1.00 81.75 97 ILE A O 1
ATOM 792 N N . VAL A 1 98 ? 0.694 -11.304 -1.570 1.00 79.50 98 VAL A N 1
ATOM 793 C CA . VAL A 1 98 ? -0.277 -11.284 -0.472 1.00 79.50 98 VAL A CA 1
ATOM 794 C C . VAL A 1 98 ? -1.700 -10.986 -0.949 1.00 79.50 98 VAL A C 1
ATOM 796 O O . VAL A 1 98 ? -2.605 -11.669 -0.486 1.00 79.50 98 VAL A O 1
ATOM 799 N N . TRP A 1 99 ? -1.928 -10.059 -1.889 1.00 78.81 99 TRP A N 1
ATOM 800 C CA . TRP A 1 99 ? -3.275 -9.547 -2.221 1.00 78.81 99 TRP A CA 1
ATOM 801 C C . TRP A 1 99 ? -3.770 -9.809 -3.641 1.00 78.81 99 TRP A C 1
ATOM 803 O O . TRP A 1 99 ? -4.978 -9.929 -3.826 1.00 78.81 99 TRP A O 1
ATOM 813 N N . ASP A 1 100 ? -2.882 -9.938 -4.628 1.00 79.81 100 ASP A N 1
ATOM 814 C CA . ASP A 1 100 ? -3.291 -9.937 -6.043 1.00 79.81 100 ASP A CA 1
ATOM 815 C C . ASP A 1 100 ? -3.022 -11.280 -6.755 1.00 79.81 100 ASP A C 1
ATOM 817 O O . ASP A 1 100 ? -3.683 -11.625 -7.732 1.00 79.81 100 ASP A O 1
ATOM 821 N N . CYS A 1 101 ? -2.089 -12.092 -6.255 1.00 81.19 101 CYS A N 1
ATOM 822 C CA . CYS A 1 101 ? -1.633 -13.319 -6.900 1.00 81.19 101 CYS A CA 1
ATOM 823 C C . CYS A 1 101 ? -2.702 -14.415 -6.857 1.00 81.19 101 CYS A C 1
ATOM 825 O O . CYS A 1 101 ? -3.190 -14.784 -5.786 1.00 81.19 101 CYS A O 1
ATOM 827 N N . ASN A 1 102 ? -3.035 -14.975 -8.020 1.00 83.25 102 ASN A N 1
ATOM 828 C CA . ASN A 1 102 ? -4.049 -16.023 -8.142 1.00 83.25 102 ASN A CA 1
ATOM 829 C C . ASN A 1 102 ? -3.602 -17.391 -7.585 1.00 83.25 102 ASN A C 1
ATOM 831 O O . ASN A 1 102 ? -4.446 -18.216 -7.252 1.00 83.25 102 ASN A O 1
ATOM 835 N N . GLN A 1 103 ? -2.295 -17.622 -7.425 1.00 82.25 103 GLN A N 1
ATOM 836 C CA . GLN A 1 103 ? -1.759 -18.881 -6.889 1.00 82.25 103 GLN A CA 1
ATOM 837 C C . GLN A 1 103 ? -2.046 -19.041 -5.394 1.00 82.25 103 GLN A C 1
ATOM 839 O O . GLN A 1 103 ? -2.079 -20.155 -4.882 1.00 82.25 103 GLN A O 1
ATOM 844 N N . TYR A 1 104 ? -2.274 -17.927 -4.695 1.00 83.94 104 TYR A N 1
ATOM 845 C CA . TYR A 1 104 ? -2.406 -17.896 -3.240 1.00 83.94 104 TYR A CA 1
ATOM 846 C C . TYR A 1 104 ? -3.815 -17.531 -2.776 1.00 83.94 104 TYR A C 1
ATOM 848 O O . TYR A 1 104 ? -3.980 -17.124 -1.633 1.00 83.94 104 TYR A O 1
ATOM 856 N N . ILE A 1 105 ? -4.837 -17.691 -3.627 1.00 81.00 105 ILE A N 1
ATOM 857 C CA . ILE A 1 105 ? -6.236 -17.373 -3.283 1.00 81.00 105 ILE A CA 1
ATOM 858 C C . ILE A 1 105 ? -6.682 -18.130 -2.024 1.00 81.00 105 ILE A C 1
ATOM 860 O O . ILE A 1 105 ? -7.233 -17.523 -1.112 1.00 81.00 105 ILE A O 1
ATOM 864 N N . VAL A 1 106 ? -6.398 -19.435 -1.945 1.00 83.50 106 VAL A N 1
ATOM 865 C CA . VAL A 1 106 ? -6.792 -20.268 -0.794 1.00 83.50 106 VAL A CA 1
ATOM 866 C C . VAL A 1 106 ? -6.060 -19.825 0.476 1.00 83.50 106 VAL A C 1
ATOM 868 O O . VAL A 1 106 ? -6.696 -19.522 1.478 1.00 83.50 106 VAL A O 1
ATOM 871 N N . THR A 1 107 ? -4.732 -19.703 0.420 1.00 84.50 107 THR A N 1
ATOM 872 C CA . THR A 1 107 ? -3.909 -19.272 1.562 1.00 84.50 107 THR A CA 1
ATOM 873 C C . THR A 1 107 ? -4.244 -17.849 2.022 1.00 84.50 107 THR A C 1
ATOM 875 O O . THR A 1 107 ? -4.164 -17.547 3.210 1.00 84.50 107 THR A O 1
ATOM 878 N N . ARG A 1 108 ? -4.622 -16.959 1.095 1.00 87.19 108 ARG A N 1
ATOM 879 C CA . ARG A 1 108 ? -5.077 -15.598 1.401 1.00 87.19 108 ARG A CA 1
ATOM 880 C C . ARG A 1 108 ? -6.393 -15.626 2.161 1.00 87.19 108 ARG A C 1
ATOM 882 O O . ARG A 1 108 ? -6.493 -14.942 3.172 1.00 87.19 108 ARG A O 1
ATOM 889 N N . GLN A 1 109 ? -7.352 -16.439 1.717 1.00 85.62 109 GLN A N 1
ATOM 890 C CA . GLN A 1 109 ? -8.641 -16.563 2.393 1.00 85.62 109 GLN A CA 1
ATOM 891 C C . GLN A 1 109 ? -8.469 -17.011 3.852 1.00 85.62 109 GLN A C 1
ATOM 893 O O . GLN A 1 109 ? -9.069 -16.411 4.736 1.00 85.62 109 GLN A O 1
ATOM 898 N N . GLU A 1 110 ? -7.584 -17.981 4.121 1.00 87.19 110 GLU A N 1
ATOM 899 C CA . GLU A 1 110 ? -7.272 -18.420 5.496 1.00 87.19 110 GLU A CA 1
ATOM 900 C C . GLU A 1 110 ? -6.849 -17.245 6.392 1.00 87.19 110 GLU A C 1
ATOM 902 O O . GLU A 1 110 ? -7.266 -17.135 7.541 1.00 87.19 110 GLU A O 1
ATOM 907 N N . ILE A 1 111 ? -6.021 -16.345 5.866 1.00 85.81 111 ILE A N 1
ATOM 908 C CA . ILE A 1 111 ? -5.501 -15.205 6.624 1.00 85.81 111 ILE A CA 1
ATOM 909 C C . ILE A 1 111 ? -6.508 -14.076 6.742 1.00 85.81 111 ILE A C 1
ATOM 911 O O . ILE A 1 111 ? -6.575 -13.442 7.793 1.00 85.81 111 ILE A O 1
ATOM 915 N N . GLU A 1 112 ? -7.292 -13.822 5.699 1.00 86.12 112 GLU A N 1
ATOM 916 C CA . GLU A 1 112 ? -8.402 -12.874 5.768 1.00 86.12 112 GLU A CA 1
ATOM 917 C C . GLU A 1 112 ? -9.399 -13.295 6.850 1.00 86.12 112 GLU A C 1
ATOM 919 O O . GLU A 1 112 ? -9.817 -12.460 7.653 1.00 86.12 112 GLU A O 1
ATOM 924 N N . ASP A 1 113 ? -9.709 -14.587 6.947 1.00 87.25 113 ASP A N 1
ATOM 925 C CA . ASP A 1 113 ? -10.598 -15.123 7.975 1.00 87.25 113 ASP A CA 1
ATOM 926 C C . ASP A 1 113 ? -10.021 -14.923 9.388 1.00 87.25 113 ASP A C 1
ATOM 928 O O . ASP A 1 113 ? -10.734 -14.473 10.289 1.00 87.25 113 ASP A O 1
ATOM 932 N N . GLU A 1 114 ? -8.728 -15.188 9.597 1.00 87.19 114 GLU A N 1
ATOM 933 C CA . GLU A 1 114 ? -8.066 -14.949 10.889 1.00 87.19 114 GLU A CA 1
ATOM 934 C C . GLU A 1 114 ? -7.968 -13.459 11.246 1.00 87.19 114 GLU A C 1
ATOM 936 O O . GLU A 1 114 ? -8.143 -13.075 12.405 1.00 87.19 114 GLU A O 1
ATOM 941 N N . LEU A 1 115 ? -7.735 -12.591 10.263 1.00 83.44 115 LEU A N 1
ATOM 942 C CA . LEU A 1 115 ? -7.616 -11.152 10.496 1.00 83.44 115 LEU A CA 1
ATOM 943 C C . LEU A 1 115 ? -8.973 -10.499 10.771 1.00 83.44 115 LEU A C 1
ATOM 945 O O . LEU A 1 115 ? -9.084 -9.638 11.651 1.00 83.44 115 LEU A O 1
ATOM 949 N N . ASN A 1 116 ? -10.031 -11.001 10.138 1.00 85.69 116 ASN A N 1
ATOM 950 C CA . ASN A 1 116 ? -11.401 -10.620 10.460 1.00 85.69 116 ASN A CA 1
ATOM 951 C C . ASN A 1 116 ? -11.778 -10.996 11.904 1.00 85.69 116 ASN A C 1
ATOM 953 O O . ASN A 1 116 ? -12.433 -10.200 12.580 1.00 85.69 116 ASN A O 1
ATOM 957 N N . LYS A 1 117 ? -11.320 -12.146 12.430 1.00 86.94 117 LYS A N 1
ATOM 958 C CA . LYS A 1 117 ? -11.561 -12.540 13.838 1.00 86.94 117 LYS A CA 1
ATOM 959 C C . LYS A 1 117 ? -10.961 -11.560 14.847 1.00 86.94 117 LYS A C 1
ATOM 961 O O . LYS A 1 117 ? -11.523 -11.386 15.925 1.00 86.94 117 LYS A O 1
ATOM 966 N N . ILE A 1 118 ? -9.850 -10.908 14.504 1.00 80.94 118 ILE A N 1
ATOM 967 C CA . ILE A 1 118 ? -9.197 -9.901 15.357 1.00 80.94 118 ILE A CA 1
ATOM 968 C C . ILE A 1 118 ? -9.639 -8.462 15.042 1.00 80.94 118 ILE A C 1
ATOM 970 O O . ILE A 1 118 ? -9.051 -7.511 15.558 1.00 80.94 118 ILE A O 1
ATOM 974 N N . GLY A 1 119 ? -10.677 -8.288 14.216 1.00 79.06 119 GLY A N 1
ATOM 975 C CA . GLY A 1 119 ? -11.254 -6.983 13.885 1.00 79.06 119 GLY A CA 1
ATOM 976 C C . GLY A 1 119 ? -10.423 -6.146 12.911 1.00 79.06 119 GLY A C 1
ATOM 977 O O . GLY A 1 119 ? -10.634 -4.936 12.814 1.00 79.06 119 GLY A O 1
ATOM 978 N N . LEU A 1 120 ? -9.480 -6.759 12.189 1.00 72.81 120 LEU A N 1
ATOM 979 C CA . LEU A 1 120 ? -8.679 -6.091 11.168 1.00 72.81 120 LEU A CA 1
ATOM 980 C C . LEU A 1 120 ? -9.195 -6.454 9.772 1.00 72.81 120 LEU A C 1
ATOM 982 O O . LEU A 1 120 ? -9.004 -7.563 9.289 1.00 72.81 120 LEU A O 1
ATOM 986 N N . SER A 1 121 ? -9.820 -5.480 9.105 1.00 65.12 121 SER A N 1
ATOM 987 C CA . SER A 1 121 ? -10.209 -5.583 7.694 1.00 65.12 121 SER A CA 1
ATOM 988 C C . SER A 1 121 ? -9.024 -5.215 6.807 1.00 65.12 121 SER A C 1
ATOM 990 O O . SER A 1 121 ? -8.494 -4.103 6.858 1.00 65.12 121 SER A O 1
ATOM 992 N N . LEU A 1 122 ? -8.638 -6.147 5.956 1.00 60.69 122 LEU A N 1
ATOM 993 C CA . LEU A 1 122 ? -7.397 -6.115 5.212 1.00 60.69 122 LEU A CA 1
ATOM 994 C C . LEU A 1 122 ? -7.532 -5.554 3.798 1.00 60.69 122 LEU A C 1
ATOM 996 O O . LEU A 1 122 ? -8.180 -6.168 2.959 1.00 60.69 122 LEU A O 1
ATOM 1000 N N . ARG A 1 123 ? -6.841 -4.447 3.500 1.00 62.84 123 ARG A N 1
ATOM 1001 C CA . ARG A 1 123 ? -6.411 -4.101 2.123 1.00 62.84 123 ARG A CA 1
ATOM 1002 C C . ARG A 1 123 ? -5.034 -3.425 2.052 1.00 62.84 123 ARG A C 1
ATOM 1004 O O . ARG A 1 123 ? -4.633 -2.973 0.983 1.00 62.84 123 ARG A O 1
ATOM 1011 N N . ASP A 1 124 ? -4.307 -3.333 3.170 1.00 71.62 124 ASP A N 1
ATOM 1012 C CA . ASP A 1 124 ? -3.006 -2.660 3.222 1.00 71.62 124 ASP A CA 1
ATOM 1013 C C . ASP A 1 124 ? -2.060 -3.300 4.254 1.00 71.62 124 ASP A C 1
ATOM 1015 O O . ASP A 1 124 ? -2.309 -3.268 5.460 1.00 71.62 124 ASP A O 1
ATOM 1019 N N . ILE A 1 125 ? -0.937 -3.846 3.770 1.00 71.75 125 ILE A N 1
ATOM 1020 C CA . ILE A 1 125 ? 0.132 -4.436 4.599 1.00 71.75 125 ILE A CA 1
ATOM 1021 C C . ILE A 1 125 ? 0.692 -3.412 5.585 1.00 71.75 125 ILE A C 1
ATOM 1023 O O . ILE A 1 125 ? 0.963 -3.759 6.734 1.00 71.75 125 ILE A O 1
ATOM 1027 N N . ASN A 1 126 ? 0.850 -2.152 5.167 1.00 76.50 126 ASN A N 1
ATOM 1028 C CA . ASN A 1 126 ? 1.446 -1.131 6.030 1.00 76.50 126 ASN A CA 1
ATOM 1029 C C . ASN A 1 126 ? 0.566 -0.867 7.249 1.00 76.50 126 ASN A C 1
ATOM 1031 O O . ASN A 1 126 ? 1.082 -0.696 8.349 1.00 76.50 126 ASN A O 1
ATOM 1035 N N . SER A 1 127 ? -0.752 -0.905 7.064 1.00 74.25 127 SER A N 1
ATOM 1036 C CA . SER A 1 127 ? -1.718 -0.753 8.148 1.00 74.25 127 SER A CA 1
ATOM 1037 C C . SER A 1 127 ? -1.645 -1.907 9.158 1.00 74.25 127 SER A C 1
ATOM 1039 O O . SER A 1 127 ? -1.714 -1.655 10.360 1.00 74.25 127 SER A O 1
ATOM 1041 N N . ILE A 1 128 ? -1.414 -3.155 8.717 1.00 75.12 128 ILE A N 1
ATOM 1042 C CA . ILE A 1 128 ? -1.174 -4.271 9.653 1.00 75.12 128 ILE A CA 1
ATOM 1043 C C . ILE A 1 128 ? 0.123 -4.062 10.424 1.00 75.12 128 ILE A C 1
ATOM 1045 O O . ILE A 1 128 ? 0.125 -4.167 11.649 1.00 75.12 128 ILE A O 1
ATOM 1049 N N . LEU A 1 129 ? 1.225 -3.779 9.730 1.00 79.38 129 LEU A N 1
ATOM 1050 C CA . LEU A 1 129 ? 2.523 -3.609 10.382 1.00 79.38 129 LEU A CA 1
ATOM 1051 C C . LEU A 1 129 ? 2.482 -2.449 11.387 1.00 79.38 129 LEU A C 1
ATOM 1053 O O . LEU A 1 129 ? 2.977 -2.581 12.503 1.00 79.38 129 LEU A O 1
ATOM 1057 N N . ALA A 1 130 ? 1.813 -1.349 11.030 1.00 79.25 130 ALA A N 1
ATOM 1058 C CA . ALA A 1 130 ? 1.621 -0.191 11.897 1.00 79.25 130 ALA A CA 1
ATOM 1059 C C . ALA A 1 130 ? 0.686 -0.460 13.086 1.00 79.25 130 ALA A C 1
ATOM 1061 O O . ALA A 1 130 ? 0.800 0.221 14.104 1.00 79.25 130 ALA A O 1
ATOM 1062 N N . SER A 1 131 ? -0.210 -1.452 12.997 1.00 78.25 131 SER A N 1
ATOM 1063 C CA . SER A 1 131 ? -1.081 -1.831 14.119 1.00 78.25 131 SER A CA 1
ATOM 1064 C C . SER A 1 131 ? -0.305 -2.385 15.317 1.00 78.25 131 SER A C 1
ATOM 1066 O O . SER A 1 131 ? -0.849 -2.432 16.419 1.00 78.25 131 SER A O 1
ATOM 1068 N N . MET A 1 132 ? 0.946 -2.831 15.108 1.00 78.88 132 MET A N 1
ATOM 1069 C CA . MET A 1 132 ? 1.783 -3.504 16.111 1.00 78.88 132 MET A CA 1
ATOM 1070 C C . MET A 1 132 ? 1.094 -4.714 16.770 1.00 78.88 132 MET A C 1
ATOM 1072 O O . MET A 1 132 ? 1.495 -5.170 17.842 1.00 78.88 132 MET A O 1
ATOM 1076 N N . ASN A 1 133 ? 0.061 -5.265 16.126 1.00 83.88 133 ASN A N 1
ATOM 1077 C CA . ASN A 1 133 ? -0.634 -6.448 16.599 1.00 83.88 133 ASN A CA 1
ATOM 1078 C C . ASN A 1 133 ? 0.213 -7.688 16.287 1.00 83.88 133 ASN A C 1
ATOM 1080 O O . ASN A 1 133 ? 0.333 -8.108 15.137 1.00 83.88 133 ASN A O 1
ATOM 1084 N N . VAL A 1 134 ? 0.787 -8.288 17.332 1.00 87.81 134 VAL A N 1
ATOM 1085 C CA . VAL A 1 134 ? 1.691 -9.446 17.224 1.00 87.81 134 VAL A CA 1
ATOM 1086 C C . VAL A 1 134 ? 1.031 -10.627 16.510 1.00 87.81 134 VAL A C 1
ATOM 1088 O O . VAL A 1 134 ? 1.697 -11.310 15.737 1.00 87.81 134 VAL A O 1
ATOM 1091 N N . GLN A 1 135 ? -0.269 -10.859 16.724 1.00 87.12 135 GLN A N 1
ATOM 1092 C CA . GLN A 1 135 ? -0.992 -11.937 16.044 1.00 87.12 135 GLN A CA 1
ATOM 1093 C C . GLN A 1 135 ? -1.104 -11.652 14.543 1.00 87.12 135 GLN A C 1
ATOM 1095 O O . GLN A 1 135 ? -0.811 -12.525 13.733 1.00 87.12 135 GLN A O 1
ATOM 1100 N N . ALA A 1 136 ? -1.435 -10.414 14.170 1.00 84.19 136 ALA A N 1
ATOM 1101 C CA . ALA A 1 136 ? -1.543 -10.007 12.772 1.00 84.19 136 ALA A CA 1
ATOM 1102 C C . ALA A 1 136 ? -0.191 -10.053 12.036 1.00 84.19 136 ALA A C 1
ATOM 1104 O O . ALA A 1 136 ? -0.106 -10.528 10.904 1.00 84.19 136 ALA A O 1
ATOM 1105 N N . ILE A 1 137 ? 0.882 -9.606 12.696 1.00 86.31 137 ILE A N 1
ATOM 1106 C CA . ILE A 1 137 ? 2.249 -9.677 12.161 1.00 86.31 137 ILE A CA 1
ATOM 1107 C C . ILE A 1 137 ? 2.679 -11.138 12.000 1.00 86.31 137 ILE A C 1
ATOM 1109 O O . ILE A 1 137 ? 3.236 -11.500 10.967 1.00 86.31 137 ILE A O 1
ATOM 1113 N N . LYS A 1 138 ? 2.379 -11.997 12.982 1.00 88.69 138 LYS A N 1
ATOM 1114 C CA . LYS A 1 138 ? 2.681 -13.428 12.897 1.00 88.69 138 LYS A CA 1
ATOM 1115 C C . LYS A 1 138 ? 1.963 -14.089 11.720 1.00 88.69 138 LYS A C 1
ATOM 1117 O O . LYS A 1 138 ? 2.606 -14.819 10.978 1.00 88.69 138 LYS A O 1
ATOM 1122 N N . LEU A 1 139 ? 0.684 -13.778 11.500 1.00 88.06 139 LEU A N 1
ATOM 1123 C CA . LEU A 1 139 ? -0.070 -14.281 10.345 1.00 88.06 139 LEU A CA 1
ATOM 1124 C C . LEU A 1 139 ? 0.595 -13.886 9.016 1.00 88.06 139 LEU A C 1
ATOM 1126 O O . LEU A 1 139 ? 0.736 -14.729 8.133 1.00 88.06 139 LEU A O 1
ATOM 1130 N N . LEU A 1 140 ? 1.080 -12.645 8.887 1.00 86.69 140 LEU A N 1
ATOM 1131 C CA . LEU A 1 140 ? 1.842 -12.204 7.708 1.00 86.69 140 LEU A CA 1
ATOM 1132 C C . LEU A 1 140 ? 3.181 -12.947 7.538 1.00 86.69 140 LEU A C 1
ATOM 1134 O O . LEU A 1 140 ? 3.560 -13.273 6.409 1.00 86.69 140 LEU A O 1
ATOM 1138 N N . CYS A 1 141 ? 3.905 -13.220 8.625 1.00 87.44 141 CYS A N 1
ATOM 1139 C CA . CYS A 1 141 ? 5.147 -13.999 8.577 1.00 87.44 141 CYS A CA 1
ATOM 1140 C C . CYS A 1 141 ? 4.887 -15.465 8.198 1.00 87.44 141 CYS A C 1
ATOM 1142 O O . CYS A 1 141 ? 5.589 -16.028 7.355 1.00 87.44 141 CYS A O 1
ATOM 1144 N N . ASP A 1 142 ? 3.846 -16.074 8.762 1.00 89.00 142 ASP A N 1
ATOM 1145 C CA . ASP A 1 142 ? 3.448 -17.446 8.447 1.00 89.00 142 ASP A CA 1
ATOM 1146 C C . ASP A 1 142 ? 3.013 -17.554 6.973 1.00 89.00 142 ASP A C 1
ATOM 1148 O O . ASP A 1 142 ? 3.407 -18.492 6.276 1.00 89.00 142 ASP A O 1
ATOM 1152 N N . PHE A 1 143 ? 2.283 -16.558 6.452 1.00 89.06 143 PHE A N 1
ATOM 1153 C CA . PHE A 1 143 ? 1.948 -16.455 5.026 1.00 89.06 143 PHE A CA 1
ATOM 1154 C C . PHE A 1 143 ? 3.182 -16.433 4.134 1.00 89.06 143 PHE A C 1
ATOM 1156 O O . PHE A 1 143 ? 3.292 -17.179 3.162 1.00 89.06 143 PHE A O 1
ATOM 1163 N N . SER A 1 144 ? 4.104 -15.531 4.456 1.00 85.25 144 SER A N 1
ATOM 1164 C CA . SER A 1 144 ? 5.297 -15.284 3.661 1.00 85.25 144 SER A CA 1
ATOM 1165 C C . SER A 1 144 ? 6.160 -16.553 3.624 1.00 85.25 144 SER A C 1
ATOM 1167 O O . SER A 1 144 ? 6.582 -16.978 2.551 1.00 85.25 144 SER A O 1
ATOM 1169 N N . SER A 1 145 ? 6.266 -17.264 4.751 1.00 86.69 145 SER A N 1
ATOM 1170 C CA . SER A 1 145 ? 6.926 -18.573 4.821 1.00 86.69 145 SER A CA 1
ATOM 1171 C C . SER A 1 145 ? 6.218 -19.637 3.966 1.00 86.69 145 SER A C 1
ATOM 1173 O O . SER A 1 145 ? 6.870 -20.341 3.194 1.00 86.69 145 SER A O 1
ATOM 1175 N N . LYS A 1 146 ? 4.878 -19.740 4.041 1.00 88.25 146 LYS A N 1
ATOM 1176 C CA . LYS A 1 146 ? 4.073 -20.681 3.229 1.00 88.25 146 LYS A CA 1
ATOM 1177 C C . LYS A 1 146 ? 4.176 -20.412 1.723 1.00 88.25 146 LYS A C 1
ATOM 1179 O O . LYS A 1 146 ? 4.101 -21.346 0.931 1.00 88.25 146 LYS A O 1
ATOM 1184 N N . THR A 1 147 ? 4.327 -19.151 1.326 1.00 84.06 147 THR A N 1
ATOM 1185 C CA . THR A 1 147 ? 4.438 -18.727 -0.082 1.00 84.06 147 THR A CA 1
ATOM 1186 C C . THR A 1 147 ? 5.871 -18.777 -0.619 1.00 84.06 147 THR A C 1
ATOM 1188 O O . THR A 1 147 ? 6.116 -18.416 -1.770 1.00 84.06 147 THR A O 1
ATOM 1191 N N . GLY A 1 148 ? 6.824 -19.264 0.184 1.00 82.00 148 GLY A N 1
ATOM 1192 C CA . GLY A 1 148 ? 8.216 -19.443 -0.222 1.00 82.00 148 GLY A CA 1
ATOM 1193 C C . GLY A 1 148 ? 9.051 -18.162 -0.192 1.00 82.00 148 GLY A C 1
ATOM 1194 O O . GLY A 1 148 ? 10.176 -18.173 -0.697 1.00 82.00 148 GLY A O 1
ATOM 1195 N N . ILE A 1 149 ? 8.536 -17.081 0.405 1.00 83.12 149 ILE A N 1
ATOM 1196 C CA . ILE A 1 149 ? 9.331 -15.898 0.736 1.00 83.12 149 ILE A CA 1
ATOM 1197 C C . ILE A 1 149 ? 10.222 -16.258 1.925 1.00 83.12 149 ILE A C 1
ATOM 1199 O O . ILE A 1 149 ? 9.743 -16.673 2.980 1.00 83.12 149 ILE A O 1
ATOM 1203 N N . ARG A 1 150 ? 11.532 -16.088 1.760 1.00 73.56 150 ARG A N 1
ATOM 1204 C CA . ARG A 1 150 ? 12.506 -16.280 2.840 1.00 73.56 150 ARG A CA 1
ATOM 1205 C C . ARG A 1 150 ? 12.502 -15.025 3.710 1.00 73.56 150 ARG A C 1
ATOM 1207 O O . ARG A 1 150 ? 12.773 -13.952 3.188 1.00 73.56 150 ARG A O 1
ATOM 1214 N N . ILE A 1 151 ? 12.174 -15.146 4.991 1.00 65.56 151 ILE A N 1
ATOM 1215 C CA . ILE A 1 151 ? 12.096 -14.052 5.979 1.00 65.56 151 ILE A CA 1
ATOM 1216 C C . ILE A 1 151 ? 12.844 -14.441 7.243 1.00 65.56 151 ILE A C 1
ATOM 1218 O O . ILE A 1 151 ? 12.894 -15.657 7.535 1.00 65.56 151 ILE A O 1
#

Secondary structure (DSSP, 8-state):
-------------SSS--HHHHHHHHHHHHHTT-S-------HHHHHHHHHHHHHHHHHHHHHHHHHHHHHTHHHHTTSSS-SS-TTS-S---HHIIIII-GGGHHHHHHHHHHHHHTT---S-HHHHHHTT-HHHHHHHHHHHHHTT---

Mean predicted aligned error: 16.97 Å

InterPro domains:
  IPR002156 Ribonuclease H domain [PS50879] (1-33)
  IPR012337 Ribonuclease H-like superfamily [SSF53098] (3-37)
  IPR036397 Ribonuclease H superfamily [G3DSA:3.30.420.10] (1-30)

Foldseek 3Di:
DPPDDDDDDDDDDPPPPPVVVVVVVVVVVVVVPDPDDDPDPDPVVVVVVVVCVVVVVVCCVVVVVVVLVVLCVLVVVVQDVDQADPQRRRGHHLLCLQPPDPVCPPVNVVLCVVCVVVVHHDDDPVVLVVVVPPVNVVSSVVSSVVSSGHD

Organism: NCBI:txid543379

Sequence (151 aa):
MKSGFNIQLVWIPSHKNISGNEIADREAKGALKLPLQIELKSHWYQIFNSSILESNNAWHSEHSYKIEKKANKLYEFNLIPSSICVCGHDFCDLRHIVWDCNQYIVTRQEIEDELNKIGLSLRDINSILASMNVQAIKLLCDFSSKTGIRI

pLDDT: mean 72.86, std 15.44, range [36.16, 89.81]